Protein AF-A0A9X1NKH7-F1 (afdb_monomer_lite)

Secondary structure (DSSP, 8-state):
-EEEEE-TTS-EEEEE-SSS---GGGGGSPP-TTTTHHHHHHHHHTPPPTT-HHHHHHHHHHHHHHHHHHTTTEEEEEEEETTEEEEEE-SSTTTT-EEEEEGGGTEEEE-

Organism: NCBI:txid499548

pLDDT: mean 89.17, std 9.04, range [49.31, 97.75]

Structure (mmCIF, N/CA/C/O backbone):
data_AF-A0A9X1NKH7-F1
#
_entry.id   AF-A0A9X1NKH7-F1
#
loop_
_atom_site.group_PDB
_atom_site.id
_atom_site.type_symbol
_atom_site.label_atom_id
_atom_site.label_alt_id
_atom_site.label_comp_id
_atom_site.label_as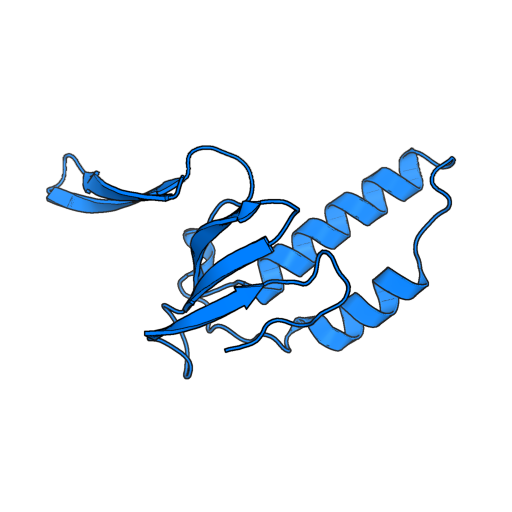ym_id
_atom_site.label_entity_id
_atom_site.label_seq_id
_atom_site.pdbx_PDB_ins_code
_atom_site.Cartn_x
_atom_site.Cartn_y
_atom_site.Cartn_z
_atom_site.occupancy
_atom_site.B_iso_or_equiv
_atom_site.auth_seq_id
_atom_site.auth_comp_id
_atom_site.auth_asym_id
_atom_site.auth_atom_id
_atom_site.pdbx_PDB_model_num
ATOM 1 N N . MET A 1 1 ? 9.383 6.416 11.242 1.00 64.06 1 MET A N 1
ATOM 2 C CA . MET A 1 1 ? 8.552 5.970 12.389 1.00 64.06 1 MET A CA 1
ATOM 3 C C . MET A 1 1 ? 7.167 6.590 12.276 1.00 64.06 1 MET A C 1
ATOM 5 O O . MET A 1 1 ? 7.090 7.808 12.137 1.00 64.06 1 MET A O 1
ATOM 9 N N . CYS A 1 2 ? 6.114 5.768 12.295 1.00 79.19 2 CYS A N 1
ATOM 10 C CA . CYS A 1 2 ? 4.718 6.212 12.250 1.00 79.19 2 CYS A CA 1
ATOM 11 C C . CYS A 1 2 ? 4.178 6.422 13.668 1.00 79.19 2 CYS A C 1
ATOM 13 O O . CYS A 1 2 ? 4.507 5.667 14.586 1.00 79.19 2 CYS A O 1
ATOM 15 N N . ARG A 1 3 ? 3.379 7.468 13.871 1.00 81.19 3 ARG A N 1
ATOM 16 C CA . ARG A 1 3 ? 2.852 7.842 15.181 1.00 81.19 3 ARG A CA 1
ATOM 17 C C . ARG A 1 3 ? 1.428 8.367 15.067 1.00 81.19 3 ARG A C 1
ATOM 19 O O . ARG A 1 3 ? 1.122 9.223 14.244 1.00 81.19 3 ARG A O 1
ATOM 26 N N . LEU A 1 4 ? 0.593 7.931 16.006 1.00 86.69 4 LEU A N 1
ATOM 27 C CA . LEU A 1 4 ? -0.680 8.570 16.302 1.00 86.69 4 LEU A CA 1
ATOM 28 C C . LEU A 1 4 ? -0.455 9.756 17.258 1.00 86.69 4 LEU A C 1
ATOM 30 O O . LEU A 1 4 ? 0.150 9.608 18.326 1.00 86.69 4 LEU A O 1
ATOM 34 N N . ALA A 1 5 ? -0.931 10.939 16.882 1.00 87.75 5 ALA A N 1
ATOM 35 C CA . ALA A 1 5 ? -0.809 12.166 17.668 1.00 87.75 5 ALA A CA 1
ATOM 36 C C . ALA A 1 5 ? -2.160 12.882 17.799 1.00 87.75 5 ALA A C 1
ATOM 38 O O . ALA A 1 5 ? -3.075 12.655 17.012 1.00 87.75 5 ALA A O 1
ATOM 39 N N . ARG A 1 6 ? -2.299 13.754 18.804 1.00 89.31 6 ARG A N 1
ATOM 40 C CA . ARG A 1 6 ? -3.432 14.685 18.891 1.00 89.31 6 ARG A CA 1
ATOM 41 C C . ARG A 1 6 ? -3.069 15.995 18.197 1.00 89.31 6 ARG A C 1
ATOM 43 O O . ARG A 1 6 ? -2.016 16.552 18.490 1.00 89.31 6 ARG A O 1
ATOM 50 N N . GLY A 1 7 ? -3.932 16.451 17.293 1.00 87.12 7 GLY A N 1
ATOM 51 C CA . GLY A 1 7 ? -3.853 17.769 16.671 1.00 87.12 7 GLY A CA 1
ATOM 52 C C . GLY A 1 7 ? -4.304 18.879 17.617 1.00 87.12 7 GLY A C 1
ATOM 53 O O . GLY A 1 7 ? -4.934 18.620 18.646 1.00 87.12 7 GLY A O 1
ATOM 54 N N . GLU A 1 8 ? -3.999 20.124 17.253 1.00 91.06 8 GLU A N 1
ATOM 55 C CA . GLU A 1 8 ? -4.390 21.322 18.014 1.00 91.06 8 GLU A CA 1
ATOM 56 C C . GLU A 1 8 ? -5.915 21.490 18.108 1.00 91.06 8 GLU A C 1
ATOM 58 O O . GLU A 1 8 ? -6.431 22.026 19.084 1.00 91.06 8 GLU A O 1
ATOM 63 N N . ASP A 1 9 ? -6.647 20.956 17.130 1.00 93.75 9 ASP A N 1
ATOM 64 C CA . ASP A 1 9 ? -8.111 20.898 17.096 1.00 93.75 9 ASP A CA 1
ATOM 65 C C . ASP A 1 9 ? -8.703 19.753 17.945 1.00 93.75 9 ASP A C 1
ATOM 67 O O . ASP A 1 9 ? -9.913 19.514 17.937 1.00 93.75 9 ASP A O 1
ATOM 71 N N . GLY A 1 10 ? -7.855 19.008 18.659 1.00 90.38 10 GLY A N 1
ATOM 72 C CA . GLY A 1 10 ? -8.253 17.865 19.467 1.00 90.38 10 GLY A CA 1
ATOM 73 C C . GLY A 1 10 ? -8.630 16.624 18.657 1.00 90.38 10 GLY A C 1
ATOM 74 O O . GLY A 1 10 ? -9.177 15.686 19.243 1.00 90.38 10 GLY A O 1
ATOM 75 N N . ARG A 1 11 ? -8.354 16.559 17.346 1.00 89.19 11 ARG A N 1
ATOM 76 C CA . ARG A 1 11 ? -8.545 15.353 16.515 1.00 89.19 11 ARG A CA 1
ATOM 77 C C . ARG A 1 11 ? -7.299 14.470 16.514 1.00 89.19 11 ARG A C 1
ATOM 79 O O . ARG A 1 11 ? -6.246 14.849 17.016 1.00 89.19 11 ARG A O 1
ATOM 86 N N . TRP A 1 12 ? -7.446 13.225 16.071 1.00 85.62 12 TRP A N 1
ATOM 87 C CA . TRP A 1 12 ? -6.307 12.323 15.891 1.00 85.62 12 TRP A CA 1
ATOM 88 C C . TRP A 1 12 ? -5.650 12.581 14.536 1.00 85.62 12 TRP A C 1
ATOM 90 O O . TRP A 1 12 ? -6.349 12.754 13.541 1.00 85.62 12 TRP A O 1
ATOM 100 N N . LEU A 1 13 ? -4.323 12.582 14.516 1.00 85.00 13 LEU A N 1
ATOM 101 C CA . LEU A 1 13 ? -3.486 12.726 13.333 1.00 85.00 13 LEU A CA 1
ATOM 102 C C . LEU A 1 13 ? -2.579 11.505 13.210 1.00 85.00 13 LEU A C 1
ATOM 104 O O . LEU A 1 13 ? -2.092 10.987 14.220 1.00 85.00 13 LEU A O 1
ATOM 108 N N . TRP A 1 14 ? -2.337 11.085 11.974 1.00 84.31 14 TRP A N 1
ATOM 109 C CA . TRP A 1 14 ? -1.311 10.105 11.645 1.00 84.31 14 TRP A CA 1
ATOM 110 C C . TRP A 1 14 ? -0.096 10.843 11.097 1.00 84.31 14 TRP A C 1
ATOM 112 O O . TRP A 1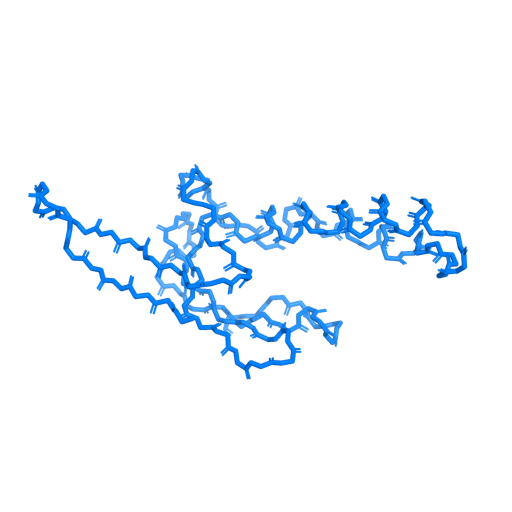 14 ? -0.231 11.611 10.147 1.00 84.31 14 TRP A O 1
ATOM 122 N N . THR A 1 15 ? 1.070 10.653 11.711 1.00 77.69 15 THR A N 1
ATOM 123 C CA . THR A 1 15 ? 2.321 11.271 11.259 1.00 77.69 15 THR A CA 1
ATOM 124 C C . THR A 1 15 ? 3.368 10.203 10.966 1.00 77.69 15 THR A C 1
ATOM 126 O O . THR A 1 15 ? 3.551 9.271 11.748 1.00 77.69 15 THR A O 1
ATOM 129 N N . SER A 1 16 ? 4.069 10.334 9.842 1.00 70.44 16 SER A N 1
ATOM 130 C CA . SER A 1 16 ? 5.186 9.475 9.427 1.00 70.44 16 SER A CA 1
ATOM 131 C C . SER A 1 16 ? 6.426 10.335 9.194 1.00 70.44 16 SER A C 1
ATOM 133 O O . SER A 1 16 ? 6.315 11.461 8.725 1.00 70.44 16 SER A O 1
ATOM 135 N N . TRP A 1 17 ? 7.603 9.836 9.587 1.00 58.66 17 TRP A N 1
ATOM 136 C CA . TRP A 1 17 ? 8.827 10.653 9.635 1.00 58.66 17 TRP A CA 1
ATOM 137 C C . TRP A 1 17 ? 9.688 10.693 8.366 1.00 58.66 17 TRP A C 1
ATOM 139 O O . TRP A 1 17 ? 10.530 11.577 8.315 1.00 58.66 17 TRP A O 1
ATOM 149 N N . SER A 1 18 ? 9.503 9.801 7.388 1.00 52.75 18 SER A N 1
ATOM 150 C CA . SER A 1 18 ? 10.124 9.857 6.044 1.00 52.75 18 SER A CA 1
ATOM 151 C C . SER A 1 18 ? 10.062 8.482 5.377 1.00 52.75 18 SER A C 1
ATOM 153 O O . SER A 1 18 ? 10.292 7.489 6.071 1.00 52.75 18 SER A O 1
ATOM 155 N N . GLU A 1 19 ? 9.838 8.500 4.056 1.00 49.31 19 GLU A N 1
ATOM 156 C CA . GLU A 1 19 ? 9.823 7.399 3.072 1.00 49.31 19 GLU A CA 1
ATOM 157 C C . GLU A 1 19 ? 8.801 6.288 3.365 1.00 49.31 19 GLU A C 1
ATOM 159 O O . GLU A 1 19 ? 8.768 5.712 4.449 1.00 49.31 19 GLU A O 1
ATOM 164 N N . GLY A 1 20 ? 7.894 6.049 2.413 1.00 58.03 20 GLY A N 1
ATOM 165 C CA . GLY A 1 20 ? 6.660 5.298 2.657 1.00 58.03 20 GLY A CA 1
ATOM 166 C C . GLY A 1 20 ? 5.633 6.158 3.396 1.00 58.03 20 GLY A C 1
ATOM 167 O O . GLY A 1 20 ? 5.345 5.956 4.576 1.00 58.03 20 GLY A O 1
ATOM 168 N N . GLU A 1 21 ? 5.096 7.180 2.732 1.00 69.69 21 GLU A N 1
ATOM 169 C CA . GLU A 1 21 ? 4.020 7.967 3.327 1.00 69.69 21 GLU A CA 1
ATOM 170 C C . GLU A 1 21 ? 2.685 7.242 3.184 1.00 69.69 21 GLU A C 1
ATOM 172 O O . GLU A 1 21 ? 2.338 6.690 2.142 1.00 69.69 21 GLU A O 1
ATOM 177 N N . THR A 1 22 ? 1.904 7.268 4.261 1.00 80.94 22 THR A N 1
ATOM 178 C CA . THR A 1 22 ? 0.479 6.985 4.131 1.00 80.94 22 THR A CA 1
ATOM 179 C C . THR A 1 22 ? -0.145 8.106 3.310 1.00 80.94 22 THR A C 1
ATOM 181 O O . THR A 1 22 ? -0.232 9.232 3.801 1.00 80.94 22 THR A O 1
ATOM 184 N N . ASP A 1 23 ? -0.637 7.809 2.108 1.00 85.19 23 ASP A N 1
ATOM 185 C CA . ASP A 1 23 ? -1.484 8.754 1.380 1.00 85.19 23 ASP A CA 1
ATOM 186 C C . ASP A 1 23 ? -2.837 8.874 2.095 1.00 85.19 23 ASP A C 1
ATOM 188 O O . ASP A 1 23 ? -3.772 8.099 1.863 1.00 85.19 23 ASP A O 1
ATOM 192 N N . LEU A 1 24 ? -2.938 9.869 2.981 1.00 85.12 24 LEU A N 1
ATOM 193 C CA . LEU A 1 24 ? -4.136 10.143 3.773 1.00 85.12 24 LEU A CA 1
ATOM 194 C C . LEU A 1 24 ? -5.364 10.447 2.902 1.00 85.12 24 LEU A C 1
ATOM 196 O O . LEU A 1 24 ? -6.488 10.164 3.325 1.00 85.12 24 LEU A O 1
ATOM 200 N N . ASN A 1 25 ? -5.175 10.982 1.690 1.00 87.75 25 ASN A N 1
ATOM 201 C CA . ASN A 1 25 ? -6.281 11.277 0.776 1.00 87.75 25 ASN A CA 1
ATOM 202 C C . ASN A 1 25 ? -6.866 9.998 0.174 1.00 87.75 25 ASN A C 1
ATOM 204 O O . ASN A 1 25 ? -8.056 9.944 -0.140 1.00 87.75 25 ASN A O 1
ATOM 208 N N . SER A 1 26 ? -6.058 8.942 0.069 1.00 90.69 26 SER A N 1
ATOM 209 C CA . SER A 1 26 ? -6.509 7.656 -0.451 1.00 90.69 26 SER A CA 1
ATOM 210 C C . SER A 1 26 ? -7.292 6.811 0.552 1.00 90.69 26 SER A C 1
ATOM 212 O O . SER A 1 26 ? -7.885 5.805 0.163 1.00 90.69 26 SER A O 1
ATOM 214 N N . LEU A 1 27 ? -7.344 7.197 1.834 1.00 92.75 27 LEU A N 1
ATOM 215 C CA . LEU A 1 27 ? -7.948 6.363 2.877 1.00 92.75 27 LEU A CA 1
ATOM 216 C C . LEU A 1 27 ? -9.449 6.146 2.695 1.00 92.75 27 LEU A C 1
ATOM 218 O O . LEU A 1 27 ? -9.987 5.218 3.282 1.00 92.75 27 LEU A O 1
ATOM 222 N N . ALA A 1 28 ? -10.142 6.959 1.898 1.00 93.00 28 ALA A N 1
ATOM 223 C CA . ALA A 1 28 ? -11.548 6.725 1.570 1.00 93.00 28 ALA A CA 1
ATOM 224 C C . ALA A 1 28 ? -11.750 5.589 0.548 1.00 93.00 28 ALA A C 1
ATOM 226 O O . ALA A 1 28 ? -12.853 5.048 0.446 1.00 93.00 28 ALA A O 1
ATOM 227 N N . HIS A 1 29 ? -10.710 5.219 -0.202 1.00 95.69 29 HIS A N 1
ATOM 228 C CA . HIS A 1 29 ? -10.776 4.113 -1.148 1.00 95.69 29 HIS A CA 1
ATOM 229 C C . HIS A 1 29 ? -10.708 2.772 -0.403 1.00 95.69 29 HIS A C 1
ATOM 231 O O . HIS A 1 29 ? -9.977 2.647 0.581 1.00 95.69 29 HIS A O 1
ATOM 237 N N . PRO A 1 30 ? -11.480 1.759 -0.830 1.00 96.31 30 PRO A N 1
ATOM 238 C CA . PRO A 1 30 ? -11.383 0.429 -0.248 1.00 96.31 30 PRO A CA 1
ATOM 239 C C . PRO A 1 30 ? -10.012 -0.183 -0.547 1.00 96.31 30 PRO A C 1
ATOM 241 O O . PRO A 1 30 ? -9.518 -0.069 -1.667 1.00 96.31 30 PRO A O 1
ATOM 244 N N . PHE A 1 31 ? -9.435 -0.862 0.445 1.00 96.81 31 PHE A N 1
ATOM 245 C CA . PHE A 1 31 ? -8.220 -1.643 0.246 1.00 96.81 31 PHE A CA 1
ATOM 246 C C . PHE A 1 31 ? -8.507 -2.867 -0.624 1.00 96.81 31 PHE A C 1
ATOM 248 O O . PHE A 1 31 ? -9.342 -3.712 -0.276 1.00 96.81 31 PHE A O 1
ATOM 255 N N . ASP A 1 32 ? -7.793 -2.947 -1.742 1.00 95.38 32 ASP A N 1
ATOM 256 C CA . ASP A 1 32 ? -7.851 -4.033 -2.710 1.00 95.38 32 ASP A CA 1
ATOM 257 C C . ASP A 1 32 ? -6.423 -4.370 -3.172 1.00 95.38 32 ASP A C 1
ATOM 259 O O . ASP A 1 32 ? -5.870 -3.669 -4.023 1.00 95.38 32 ASP A O 1
ATOM 263 N N . PRO A 1 33 ? -5.799 -5.428 -2.626 1.00 91.00 33 PRO A N 1
ATOM 264 C CA . PRO A 1 33 ? -4.427 -5.765 -2.978 1.00 91.00 33 PRO A CA 1
ATOM 265 C C . PRO A 1 33 ? -4.301 -6.345 -4.389 1.00 91.00 33 PRO A C 1
ATOM 267 O O . PRO A 1 33 ? -3.188 -6.481 -4.883 1.00 91.00 33 PRO A O 1
ATOM 270 N N . ASP A 1 34 ? -5.404 -6.673 -5.061 1.00 92.88 34 ASP A N 1
ATOM 271 C CA . ASP A 1 34 ? -5.373 -7.221 -6.415 1.00 92.88 34 ASP A CA 1
ATOM 272 C C . ASP A 1 34 ? -5.627 -6.142 -7.491 1.00 92.88 34 ASP A C 1
ATOM 274 O O . ASP A 1 34 ? -5.479 -6.429 -8.679 1.00 92.88 34 ASP A O 1
ATOM 278 N N . CYS A 1 35 ? -5.931 -4.891 -7.104 1.00 93.50 35 CYS A N 1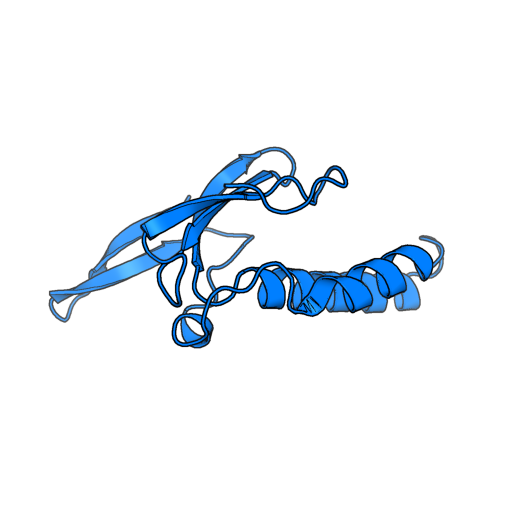
ATOM 279 C CA . CYS A 1 35 ? -6.386 -3.831 -8.021 1.00 93.50 35 CYS A CA 1
ATOM 280 C C . CYS A 1 35 ? -5.413 -3.468 -9.157 1.00 93.50 35 CYS A C 1
ATOM 282 O O . CYS A 1 35 ? -5.846 -2.977 -10.198 1.00 93.50 35 CYS A O 1
ATOM 284 N N . VAL A 1 36 ? -4.115 -3.711 -8.965 1.00 92.50 36 VAL A N 1
ATOM 285 C CA . VAL A 1 36 ? -3.038 -3.406 -9.925 1.00 92.50 36 VAL A CA 1
ATOM 286 C C . VAL A 1 36 ? -2.171 -4.628 -10.244 1.00 92.50 36 VAL A C 1
ATOM 288 O O . VAL A 1 36 ? -1.087 -4.493 -10.799 1.00 92.50 36 VAL A O 1
ATOM 291 N N . LYS A 1 37 ? -2.623 -5.842 -9.904 1.00 90.50 37 LYS A N 1
ATOM 292 C CA . LYS A 1 37 ? -1.814 -7.067 -10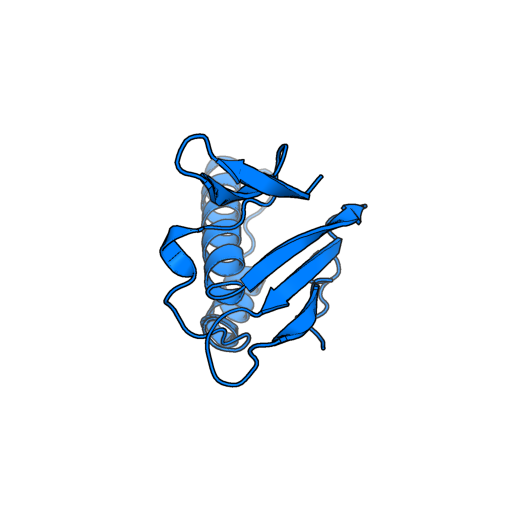.017 1.00 90.50 37 LYS A CA 1
ATOM 293 C C . LYS A 1 37 ? -1.305 -7.332 -11.439 1.00 90.50 37 LYS A C 1
ATOM 295 O O . LYS A 1 37 ? -0.123 -7.612 -11.623 1.00 90.50 37 LYS A O 1
ATOM 300 N N . ASP A 1 38 ? -2.188 -7.236 -12.429 1.00 92.25 38 ASP A N 1
ATOM 301 C CA . ASP A 1 38 ? -1.827 -7.471 -13.833 1.00 92.25 38 ASP A CA 1
ATOM 302 C C . ASP A 1 38 ? -0.908 -6.367 -14.368 1.00 92.25 38 ASP A C 1
ATOM 304 O O . ASP A 1 38 ? -0.017 -6.622 -15.178 1.00 92.25 38 ASP A O 1
ATOM 308 N N . GLU A 1 39 ? -1.097 -5.134 -13.890 1.00 92.75 39 GLU A N 1
ATOM 309 C CA . GLU A 1 39 ? -0.256 -4.010 -14.280 1.00 92.75 39 GLU A CA 1
ATOM 310 C C . GLU A 1 39 ? 1.154 -4.130 -13.696 1.00 92.75 39 GLU A C 1
ATOM 312 O O . GLU A 1 39 ? 2.113 -3.929 -14.435 1.00 92.75 39 GLU A O 1
ATOM 317 N N . PHE A 1 40 ? 1.286 -4.545 -12.431 1.00 90.25 40 PHE A N 1
ATOM 318 C CA . PHE A 1 40 ? 2.576 -4.880 -11.827 1.00 90.25 40 PHE A CA 1
ATOM 319 C C . PHE A 1 40 ? 3.312 -5.949 -12.624 1.00 90.25 40 PHE A C 1
ATOM 321 O O . PHE A 1 40 ? 4.458 -5.738 -12.998 1.00 90.25 40 PHE A O 1
ATOM 328 N N . ALA A 1 41 ? 2.647 -7.066 -12.934 1.00 90.25 41 ALA A N 1
ATOM 329 C CA . ALA A 1 41 ? 3.267 -8.155 -13.687 1.00 90.25 41 ALA A CA 1
ATOM 330 C C . ALA A 1 41 ? 3.765 -7.698 -15.069 1.00 90.25 41 ALA A C 1
ATOM 332 O O . ALA A 1 41 ? 4.821 -8.129 -15.529 1.00 90.25 41 ALA A O 1
ATOM 333 N N . ARG A 1 42 ? 3.018 -6.805 -15.730 1.00 92.44 42 ARG A N 1
ATOM 334 C CA . ARG A 1 42 ? 3.447 -6.195 -16.991 1.00 92.44 42 ARG A CA 1
ATOM 335 C C . ARG A 1 42 ? 4.671 -5.302 -16.790 1.00 92.44 42 ARG A C 1
ATOM 337 O O . ARG A 1 42 ? 5.640 -5.453 -17.524 1.00 92.44 42 ARG A O 1
ATOM 344 N N . TYR A 1 43 ? 4.628 -4.392 -15.820 1.00 91.88 43 TYR A N 1
ATOM 345 C CA . TYR A 1 43 ? 5.696 -3.418 -15.590 1.00 91.88 43 TYR A CA 1
ATOM 346 C C . TYR A 1 43 ? 7.006 -4.076 -15.149 1.00 91.88 43 TYR A C 1
ATOM 348 O O . TYR A 1 43 ? 8.069 -3.686 -15.616 1.00 91.88 43 TYR A O 1
ATOM 356 N N . ASP A 1 44 ? 6.917 -5.125 -14.334 1.00 89.31 44 ASP A N 1
ATOM 357 C CA . ASP A 1 44 ? 8.046 -5.965 -13.925 1.00 89.31 44 ASP A CA 1
ATOM 358 C C . ASP A 1 44 ? 8.741 -6.603 -15.140 1.00 89.31 44 ASP A C 1
ATOM 360 O O . ASP A 1 44 ? 9.957 -6.546 -15.290 1.00 89.31 44 ASP A O 1
ATOM 364 N N . SER A 1 45 ? 7.959 -7.102 -16.106 1.00 91.56 45 SER A N 1
ATOM 365 C CA . SER A 1 45 ? 8.502 -7.657 -17.356 1.00 91.56 45 SER A CA 1
ATOM 366 C C . SER A 1 45 ? 9.093 -6.615 -18.318 1.00 91.56 45 SER A C 1
ATOM 368 O O . SER A 1 45 ? 9.778 -6.978 -19.276 1.00 91.56 45 SER A O 1
ATOM 370 N N . GLU A 1 46 ? 8.808 -5.334 -18.081 1.00 93.25 46 GLU A N 1
ATOM 371 C CA . GLU A 1 46 ? 9.250 -4.188 -18.876 1.00 93.25 46 GLU A CA 1
ATOM 372 C C . GLU A 1 46 ? 10.378 -3.399 -18.172 1.00 93.25 46 GLU A C 1
ATOM 374 O O . GLU A 1 46 ? 10.641 -2.261 -18.564 1.00 93.25 46 GLU A O 1
ATOM 379 N N . GLU A 1 47 ? 11.049 -3.977 -17.159 1.00 94.50 47 GLU A N 1
ATOM 380 C CA . GLU A 1 47 ? 12.189 -3.351 -16.464 1.00 94.50 47 GLU A CA 1
ATOM 381 C C . GLU A 1 47 ? 13.253 -2.882 -17.485 1.00 94.50 47 GLU A C 1
ATOM 383 O O . GLU A 1 47 ? 13.811 -3.698 -18.235 1.00 94.50 47 GLU A O 1
ATOM 388 N N . PRO A 1 48 ? 13.546 -1.570 -17.562 1.00 96.44 48 PRO A N 1
ATOM 389 C CA . PRO A 1 48 ? 14.543 -1.054 -18.484 1.00 96.44 48 PRO A CA 1
ATOM 390 C C . PRO A 1 48 ? 15.965 -1.368 -17.990 1.00 96.44 48 PRO A C 1
ATOM 392 O O . PRO A 1 48 ? 16.193 -1.570 -16.796 1.00 96.44 48 PRO A O 1
ATOM 395 N N . PRO A 1 49 ? 16.971 -1.362 -18.882 1.00 95.94 49 PRO A N 1
ATOM 396 C CA . PRO A 1 49 ? 18.367 -1.439 -18.464 1.00 95.94 49 PRO A CA 1
ATOM 397 C C . PRO A 1 49 ? 18.716 -0.287 -17.512 1.00 95.94 49 PRO A C 1
ATOM 399 O O . PRO A 1 49 ? 18.395 0.866 -17.797 1.00 95.94 49 PRO A O 1
ATOM 402 N N . ARG A 1 50 ? 19.434 -0.576 -16.419 1.00 92.56 50 ARG A N 1
ATOM 403 C CA . ARG A 1 50 ? 19.836 0.437 -15.419 1.00 92.56 50 ARG A CA 1
ATOM 404 C C . ARG A 1 50 ? 20.720 1.544 -15.998 1.00 92.56 50 ARG A C 1
ATOM 406 O O . ARG A 1 50 ? 20.847 2.609 -15.404 1.00 92.56 50 ARG A O 1
ATOM 413 N N . GLU A 1 51 ? 21.368 1.291 -17.132 1.00 97.25 51 GLU A N 1
ATOM 414 C CA . GLU A 1 51 ? 22.194 2.265 -17.840 1.00 97.25 51 GLU A CA 1
ATOM 415 C C . GLU A 1 51 ? 21.363 3.332 -18.571 1.00 97.25 51 GLU A C 1
ATOM 417 O O . GLU A 1 51 ? 21.867 4.431 -18.815 1.00 97.25 51 GLU A O 1
ATOM 422 N N . ASP A 1 52 ? 20.103 3.037 -18.908 1.00 97.75 52 ASP A N 1
ATOM 423 C CA . ASP A 1 52 ? 19.162 4.022 -19.442 1.00 97.75 52 ASP A CA 1
ATOM 424 C C . ASP A 1 52 ? 18.483 4.755 -18.284 1.00 97.75 52 ASP A C 1
ATOM 426 O O . ASP A 1 52 ? 17.366 4.443 -17.884 1.00 97.75 52 ASP A O 1
ATOM 430 N N . VAL A 1 53 ? 19.191 5.743 -17.733 1.00 97.06 53 VAL A N 1
ATOM 431 C CA . VAL A 1 53 ? 18.753 6.510 -16.554 1.00 97.06 53 VAL A CA 1
ATOM 432 C C . VAL A 1 53 ? 17.361 7.121 -16.742 1.00 97.06 53 VAL A C 1
ATOM 434 O O . VAL A 1 53 ? 16.568 7.131 -15.811 1.00 97.06 53 VAL A O 1
ATOM 437 N N . VAL A 1 54 ? 17.028 7.603 -17.945 1.00 97.69 54 VAL A N 1
ATOM 438 C CA . VAL A 1 54 ? 15.728 8.249 -18.193 1.00 97.69 54 VAL A CA 1
ATOM 439 C C . VAL A 1 54 ? 14.601 7.221 -18.199 1.00 97.69 54 VAL A C 1
ATOM 441 O O . VAL A 1 54 ? 13.549 7.467 -17.609 1.00 97.69 54 VAL A O 1
ATOM 444 N N . ALA A 1 55 ? 14.806 6.076 -18.858 1.00 97.19 55 ALA A N 1
ATOM 445 C CA . ALA A 1 55 ? 13.829 4.994 -18.829 1.00 97.19 55 ALA A CA 1
ATOM 446 C C . ALA A 1 55 ? 13.700 4.402 -17.420 1.00 97.19 55 ALA A C 1
ATOM 448 O O . ALA A 1 55 ? 12.582 4.148 -16.978 1.00 97.19 55 ALA A O 1
ATOM 449 N N . TRP A 1 56 ? 14.821 4.241 -16.712 1.00 96.06 56 TRP A N 1
ATOM 450 C CA . TRP A 1 56 ? 14.869 3.756 -15.336 1.00 96.06 56 TRP A CA 1
ATOM 451 C C . TRP A 1 56 ? 14.075 4.652 -14.390 1.00 96.06 56 TRP A C 1
ATOM 453 O O . TRP A 1 56 ? 13.164 4.167 -13.729 1.00 96.06 56 TRP A O 1
ATOM 463 N N . ASP A 1 57 ? 14.330 5.961 -14.394 1.00 96.31 57 ASP A N 1
ATOM 464 C CA . ASP A 1 57 ? 13.607 6.911 -13.543 1.00 96.31 57 ASP A CA 1
ATOM 465 C C . ASP A 1 57 ? 12.102 6.913 -13.856 1.00 96.31 57 ASP A C 1
ATOM 467 O O . ASP A 1 57 ? 11.265 6.972 -12.956 1.00 96.31 57 ASP A O 1
ATOM 471 N N . ALA A 1 58 ? 11.717 6.844 -15.135 1.00 96.06 58 ALA A N 1
ATOM 472 C CA . ALA A 1 58 ? 10.306 6.771 -15.517 1.00 96.06 58 ALA A CA 1
ATOM 473 C C . ALA A 1 58 ? 9.647 5.458 -15.065 1.00 96.06 58 ALA A C 1
ATOM 475 O O . ALA A 1 58 ? 8.472 5.448 -14.686 1.00 96.06 58 ALA A O 1
ATOM 476 N N . TRP A 1 59 ? 10.396 4.357 -15.112 1.00 95.31 59 TRP A N 1
ATOM 477 C CA . TRP A 1 59 ? 9.928 3.060 -14.656 1.00 95.31 59 TRP A CA 1
ATOM 478 C C . TRP A 1 59 ? 9.757 3.031 -13.131 1.00 95.31 59 TRP A C 1
ATOM 480 O O . TRP A 1 59 ? 8.684 2.670 -12.653 1.00 95.31 59 TRP A O 1
ATOM 490 N N . ASP A 1 60 ? 10.752 3.517 -12.388 1.00 93.31 60 ASP A N 1
ATOM 491 C CA . ASP A 1 60 ? 10.779 3.572 -10.921 1.00 93.31 60 ASP A CA 1
ATOM 492 C C . ASP A 1 60 ? 9.648 4.453 -10.362 1.00 93.31 60 ASP A C 1
ATOM 494 O O . ASP A 1 60 ? 8.861 4.018 -9.523 1.00 93.31 60 ASP A O 1
ATOM 498 N N . ASN A 1 61 ? 9.442 5.645 -10.936 1.00 93.44 61 ASN A N 1
ATOM 499 C CA . ASN A 1 61 ? 8.326 6.517 -10.548 1.00 93.44 61 ASN A CA 1
ATOM 500 C C . ASN A 1 61 ? 6.961 5.843 -10.755 1.00 93.44 61 ASN A C 1
ATOM 502 O O . ASN A 1 61 ? 6.059 5.963 -9.923 1.00 93.44 61 ASN A O 1
ATOM 506 N N . ARG A 1 62 ? 6.780 5.126 -11.871 1.00 94.19 62 ARG A N 1
ATOM 507 C CA . ARG A 1 62 ? 5.523 4.414 -12.120 1.00 94.19 62 ARG A CA 1
ATOM 508 C C . ARG A 1 62 ? 5.369 3.215 -11.187 1.00 94.19 62 ARG A C 1
ATOM 510 O O . ARG A 1 62 ? 4.247 2.922 -10.773 1.00 94.19 62 ARG A O 1
ATOM 517 N N . TRP A 1 63 ? 6.462 2.546 -10.836 1.00 91.19 63 TRP A N 1
ATOM 518 C CA . TRP A 1 63 ? 6.455 1.485 -9.838 1.00 91.19 63 TRP A CA 1
ATOM 519 C C . TRP A 1 63 ? 5.936 2.003 -8.492 1.00 91.19 63 TRP A C 1
ATOM 521 O O . TRP A 1 63 ? 4.997 1.428 -7.938 1.00 91.19 63 TRP A O 1
ATOM 531 N N . ASP A 1 64 ? 6.433 3.150 -8.028 1.00 89.81 64 ASP A N 1
ATOM 532 C CA . ASP A 1 64 ? 5.959 3.809 -6.805 1.00 89.81 64 ASP A CA 1
ATOM 533 C C . ASP A 1 64 ? 4.460 4.150 -6.854 1.00 89.81 64 ASP A C 1
ATOM 535 O O . ASP A 1 64 ? 3.721 3.922 -5.889 1.00 89.81 64 ASP A O 1
ATOM 539 N N . GLU A 1 65 ? 3.960 4.626 -7.997 1.00 91.75 65 GLU A N 1
ATOM 540 C CA . GLU A 1 65 ? 2.529 4.887 -8.181 1.00 91.75 65 GLU A CA 1
ATOM 541 C C . GLU A 1 65 ? 1.674 3.616 -8.079 1.00 91.75 65 GLU A C 1
ATOM 543 O O . GLU A 1 65 ? 0.564 3.656 -7.537 1.00 91.75 65 GLU A O 1
ATOM 548 N N . LEU A 1 66 ? 2.143 2.485 -8.615 1.00 92.38 66 LEU A N 1
ATOM 549 C CA . LEU A 1 66 ? 1.456 1.195 -8.488 1.00 92.38 66 LEU A CA 1
ATOM 550 C C . LEU A 1 66 ? 1.493 0.697 -7.041 1.00 92.38 66 LEU A C 1
ATOM 552 O O . LEU A 1 66 ? 0.477 0.232 -6.513 1.00 92.38 66 LEU A O 1
ATOM 556 N N . MET A 1 67 ? 2.633 0.863 -6.369 1.00 89.62 67 MET A N 1
ATOM 557 C CA . MET A 1 67 ? 2.816 0.493 -4.966 1.00 89.62 67 MET A CA 1
ATOM 558 C C . MET A 1 67 ? 1.846 1.251 -4.062 1.00 89.62 67 MET A C 1
ATOM 560 O O . MET A 1 67 ? 1.194 0.617 -3.227 1.00 89.62 67 MET A O 1
ATOM 564 N N . ALA A 1 68 ? 1.694 2.560 -4.288 1.00 90.25 68 ALA A N 1
ATOM 565 C CA . ALA A 1 68 ? 0.742 3.419 -3.589 1.00 90.25 68 ALA A CA 1
ATOM 566 C C . ALA A 1 68 ? -0.722 3.074 -3.911 1.00 90.25 68 ALA A C 1
ATOM 568 O O . ALA A 1 68 ? -1.589 3.147 -3.040 1.00 90.25 68 ALA A O 1
ATOM 569 N N . GLN A 1 69 ? -1.025 2.673 -5.150 1.00 93.00 69 GLN A N 1
ATOM 570 C CA . GLN A 1 69 ? -2.375 2.244 -5.531 1.00 93.00 69 GLN A CA 1
ATOM 571 C C . GLN A 1 69 ? -2.815 0.974 -4.795 1.00 93.00 69 GLN A C 1
ATOM 573 O O . GLN A 1 69 ? -3.956 0.903 -4.337 1.00 93.00 69 GLN A O 1
ATOM 578 N N . GLN A 1 70 ? -1.913 0.005 -4.636 1.00 92.31 70 GLN A N 1
ATOM 579 C CA . GLN A 1 70 ? -2.208 -1.266 -3.971 1.00 92.31 70 GLN A CA 1
ATOM 580 C C . GLN A 1 70 ? -2.413 -1.124 -2.451 1.00 92.31 70 GLN A C 1
ATOM 582 O O . GLN A 1 70 ? -3.066 -1.967 -1.839 1.00 92.31 70 GLN A O 1
ATOM 587 N N . THR A 1 71 ? -1.879 -0.063 -1.834 1.00 93.12 71 THR A N 1
ATOM 588 C CA . THR A 1 71 ? -1.979 0.201 -0.385 1.00 93.12 71 THR A CA 1
ATOM 589 C C . THR A 1 71 ? -3.013 1.269 -0.020 1.00 93.12 71 THR A C 1
ATOM 591 O O . THR A 1 71 ? -3.144 1.632 1.152 1.00 93.12 71 THR A O 1
ATOM 594 N N . ARG A 1 72 ? -3.818 1.738 -0.987 1.00 95.12 72 ARG A N 1
ATOM 595 C CA . ARG A 1 72 ? -4.946 2.644 -0.718 1.00 95.12 72 ARG A CA 1
ATOM 596 C C . ARG A 1 72 ? -5.890 2.059 0.325 1.00 95.12 72 ARG A C 1
ATOM 598 O O . ARG A 1 72 ? -6.137 0.857 0.366 1.00 95.12 72 ARG A O 1
ATOM 605 N N . GLY A 1 73 ? -6.449 2.920 1.168 1.00 95.69 73 GLY A N 1
ATOM 606 C CA . GLY A 1 73 ? -7.315 2.461 2.254 1.00 95.69 73 GLY A CA 1
ATOM 607 C C . GLY A 1 73 ? -6.571 1.796 3.414 1.00 95.69 73 GLY A C 1
ATOM 608 O O . GLY A 1 73 ? -7.232 1.257 4.305 1.00 95.69 73 GLY A O 1
ATOM 609 N N . ALA A 1 74 ? -5.235 1.842 3.441 1.00 94.88 74 ALA A N 1
ATOM 610 C CA . ALA A 1 74 ? -4.409 1.389 4.552 1.00 94.88 74 ALA A CA 1
ATOM 611 C C . ALA A 1 74 ? -3.447 2.488 5.029 1.00 94.88 74 ALA A C 1
ATOM 613 O O . ALA A 1 74 ? -3.041 3.363 4.268 1.00 94.88 74 ALA A O 1
ATOM 614 N N . VAL A 1 75 ? -3.099 2.448 6.315 1.00 92.38 75 VAL A N 1
ATOM 615 C CA . VAL A 1 75 ? -2.081 3.316 6.914 1.00 92.38 75 VAL A CA 1
ATOM 616 C C . VAL A 1 75 ? -0.809 2.518 7.146 1.00 92.38 75 VAL A C 1
ATOM 618 O O . VAL A 1 75 ? -0.867 1.387 7.630 1.00 92.38 75 VAL A O 1
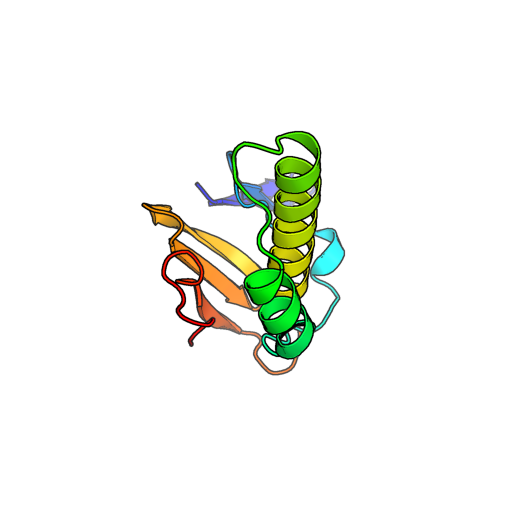ATOM 621 N N . LEU A 1 76 ? 0.339 3.105 6.827 1.00 90.62 76 LEU A N 1
ATOM 622 C CA . LEU A 1 76 ? 1.622 2.491 7.125 1.00 90.62 76 LEU A CA 1
ATOM 623 C C . LEU A 1 76 ? 1.813 2.449 8.640 1.00 90.62 76 LEU A C 1
ATOM 625 O O . LEU A 1 76 ? 1.867 3.500 9.282 1.00 90.62 76 LEU A O 1
ATOM 629 N N . LEU A 1 77 ? 1.959 1.252 9.199 1.00 89.12 77 LEU A N 1
ATOM 630 C CA . LEU A 1 77 ? 2.145 1.013 10.624 1.00 89.12 77 LEU A CA 1
ATOM 631 C C . LEU A 1 77 ? 3.627 1.029 11.015 1.00 89.12 77 LEU A C 1
ATOM 633 O O . LEU A 1 77 ? 3.995 1.695 11.987 1.00 89.12 77 LEU A O 1
ATOM 637 N N . ALA A 1 78 ? 4.475 0.327 10.260 1.00 85.94 78 ALA A N 1
ATOM 638 C CA . ALA A 1 78 ? 5.897 0.191 10.562 1.00 85.94 78 ALA A CA 1
ATOM 639 C C . ALA A 1 78 ? 6.745 -0.061 9.308 1.00 85.94 78 ALA A C 1
ATOM 641 O O . ALA A 1 78 ? 6.302 -0.722 8.377 1.00 85.94 78 ALA A O 1
ATOM 642 N N . HIS A 1 79 ? 7.985 0.438 9.328 1.00 85.00 79 HIS A N 1
ATOM 643 C CA . HIS A 1 79 ? 9.060 -0.025 8.449 1.00 85.00 79 HIS A CA 1
ATOM 644 C C . HIS A 1 79 ? 9.860 -1.081 9.207 1.00 85.00 79 HIS A C 1
ATOM 646 O O . HIS A 1 79 ? 10.378 -0.787 10.289 1.00 85.00 79 HIS A O 1
ATOM 652 N N . GLN A 1 80 ? 9.980 -2.276 8.644 1.00 84.31 80 GLN A N 1
ATOM 653 C CA . GLN A 1 80 ? 10.712 -3.396 9.239 1.00 84.31 80 GLN A CA 1
ATOM 654 C C . GLN A 1 80 ? 12.192 -3.435 8.797 1.00 84.31 80 GLN A C 1
ATOM 656 O O . GLN A 1 80 ? 12.941 -4.323 9.198 1.00 84.31 80 GLN A O 1
ATOM 661 N N . GLY A 1 81 ? 12.645 -2.447 8.012 1.00 80.75 81 GLY A N 1
ATOM 662 C CA . GLY A 1 81 ? 13.957 -2.460 7.357 1.00 80.75 81 GLY A CA 1
ATOM 663 C C . GLY A 1 81 ? 13.870 -3.066 5.959 1.00 80.75 81 GLY A C 1
ATOM 664 O O . GLY A 1 81 ? 12.872 -3.685 5.629 1.00 80.75 81 GLY A O 1
ATOM 665 N N . CYS A 1 82 ? 14.907 -2.889 5.134 1.00 82.69 82 CYS A N 1
ATOM 666 C CA . CYS A 1 82 ? 15.071 -3.576 3.841 1.00 82.69 82 CYS A CA 1
ATOM 667 C C . CYS A 1 82 ? 13.838 -3.565 2.905 1.00 82.69 82 CYS A C 1
ATOM 669 O O . CYS A 1 82 ? 13.637 -4.526 2.170 1.00 82.69 82 CYS A O 1
ATOM 671 N N . GLY A 1 83 ? 13.020 -2.505 2.935 1.00 79.12 83 GLY A N 1
ATOM 672 C CA . GLY A 1 83 ? 11.826 -2.398 2.089 1.00 79.12 83 GLY A CA 1
ATOM 673 C C . GLY A 1 83 ? 10.639 -3.258 2.541 1.00 79.12 83 GLY A C 1
ATOM 674 O O . GLY A 1 83 ? 9.702 -3.439 1.768 1.00 79.12 83 GLY A O 1
ATOM 675 N N . TYR A 1 84 ? 10.670 -3.778 3.770 1.00 87.38 84 TYR A N 1
ATOM 676 C CA . TYR A 1 84 ? 9.553 -4.476 4.398 1.00 87.38 84 TYR A CA 1
ATOM 677 C C . TYR A 1 84 ? 8.690 -3.503 5.201 1.00 87.38 84 TYR A C 1
ATOM 679 O O . TYR A 1 84 ? 9.211 -2.675 5.961 1.00 87.38 84 TYR A O 1
ATOM 687 N N . TRP A 1 85 ? 7.372 -3.634 5.081 1.00 90.69 85 TRP A N 1
ATOM 688 C CA . TRP A 1 85 ? 6.420 -2.738 5.730 1.00 90.69 85 TRP A CA 1
ATOM 689 C C . TRP A 1 85 ? 5.233 -3.491 6.317 1.00 90.69 85 TRP A C 1
ATOM 691 O O . TRP A 1 85 ? 4.830 -4.521 5.791 1.00 90.69 85 TRP A O 1
ATOM 701 N N . ASP A 1 86 ? 4.629 -2.921 7.355 1.00 92.62 86 ASP A N 1
ATOM 702 C CA . ASP A 1 86 ? 3.338 -3.378 7.866 1.00 92.62 86 ASP A CA 1
ATOM 703 C C . ASP A 1 86 ? 2.286 -2.306 7.601 1.00 92.62 86 ASP A C 1
ATOM 705 O O . ASP A 1 86 ? 2.498 -1.125 7.900 1.00 92.62 86 ASP A O 1
ATOM 709 N N . TRP A 1 87 ? 1.124 -2.715 7.103 1.00 93.81 87 TRP A N 1
ATOM 710 C CA . TRP A 1 87 ? 0.007 -1.833 6.776 1.00 93.81 87 TRP A CA 1
ATOM 711 C C . TRP A 1 87 ? -1.224 -2.184 7.603 1.00 93.81 87 TRP A C 1
ATOM 713 O O . TRP A 1 87 ? -1.652 -3.331 7.643 1.00 93.81 87 TRP A O 1
ATOM 723 N N . LEU A 1 88 ? -1.852 -1.193 8.233 1.00 94.50 88 LEU A N 1
ATOM 724 C CA . LEU A 1 88 ? -3.152 -1.354 8.880 1.00 94.50 88 LEU A CA 1
ATOM 725 C C . LEU A 1 88 ? -4.259 -0.917 7.920 1.00 94.50 88 LEU A C 1
ATOM 727 O O . LEU A 1 88 ? -4.373 0.264 7.593 1.00 94.50 88 LEU A O 1
ATOM 731 N N . VAL A 1 89 ? -5.124 -1.845 7.520 1.00 96.56 89 VAL A N 1
ATOM 732 C CA . VAL A 1 89 ? -6.253 -1.544 6.631 1.00 96.56 89 VAL A CA 1
ATOM 733 C C . VAL A 1 89 ? -7.341 -0.795 7.396 1.00 96.56 89 VAL A C 1
ATOM 735 O O . VAL A 1 89 ? -7.876 -1.287 8.393 1.00 96.56 89 VAL A O 1
ATOM 738 N N . VAL A 1 90 ? -7.726 0.384 6.910 1.00 95.94 90 VAL A N 1
ATOM 739 C CA . VAL A 1 90 ? -8.732 1.252 7.544 1.00 95.94 90 VAL A CA 1
ATOM 740 C C . VAL A 1 90 ? -10.026 1.381 6.741 1.00 95.94 90 VAL A C 1
ATOM 742 O O . VAL A 1 90 ? -11.031 1.793 7.327 1.00 95.94 90 VAL A O 1
ATOM 745 N N . SER A 1 91 ? -10.038 0.958 5.471 1.00 97.19 91 SER A N 1
ATOM 746 C CA . SER A 1 91 ? -11.199 1.059 4.574 1.00 97.19 91 SER A CA 1
ATOM 747 C C . SER A 1 91 ? -11.441 -0.187 3.723 1.00 97.19 91 SER A C 1
ATOM 749 O O . SER A 1 91 ? -10.517 -0.876 3.300 1.00 97.19 91 SER A O 1
ATOM 751 N N . GLY A 1 92 ? -12.718 -0.460 3.435 1.00 96.31 92 GLY A N 1
ATOM 752 C CA . GLY A 1 92 ? -13.156 -1.626 2.662 1.00 96.31 92 GLY A CA 1
ATOM 753 C C . GLY A 1 92 ? -13.414 -2.889 3.503 1.00 96.31 92 GLY A C 1
ATOM 754 O O . GLY A 1 92 ? -13.366 -2.843 4.735 1.00 96.31 92 GLY A O 1
ATOM 755 N N . PRO A 1 93 ? -13.707 -4.035 2.855 1.00 96.38 93 PRO A N 1
ATOM 756 C CA . PRO A 1 93 ? -14.107 -5.276 3.533 1.00 96.38 93 PRO A CA 1
ATOM 757 C C . PRO A 1 93 ? -13.041 -5.879 4.455 1.00 96.38 93 PRO A C 1
ATOM 759 O O . PRO A 1 93 ? -13.376 -6.623 5.371 1.00 96.38 93 PRO A O 1
ATOM 762 N N . ARG A 1 94 ? -11.764 -5.556 4.217 1.00 96.12 94 ARG A N 1
ATOM 763 C CA . ARG A 1 94 ? -10.613 -6.044 4.993 1.00 96.12 94 ARG A CA 1
ATOM 764 C C . ARG A 1 94 ? -10.238 -5.105 6.153 1.00 96.12 94 ARG A C 1
ATOM 766 O O . ARG A 1 94 ? -9.218 -5.290 6.797 1.00 96.12 94 ARG A O 1
ATOM 773 N N . ARG A 1 95 ? -11.043 -4.077 6.444 1.00 97.12 95 ARG A N 1
ATOM 774 C CA . ARG A 1 95 ? -10.773 -3.109 7.519 1.00 97.12 95 ARG A CA 1
ATOM 775 C C . ARG A 1 95 ? -10.497 -3.789 8.867 1.00 97.12 95 ARG A C 1
ATOM 777 O O . ARG A 1 95 ? -11.293 -4.595 9.338 1.00 97.12 95 ARG A O 1
ATOM 784 N N . GLY A 1 96 ? -9.423 -3.360 9.528 1.00 96.19 96 GLY A N 1
ATOM 785 C CA . GLY A 1 96 ? -8.990 -3.845 10.839 1.00 96.19 96 GLY A CA 1
ATOM 786 C C . GLY A 1 96 ? -7.931 -4.946 10.793 1.00 96.19 96 GLY A C 1
ATOM 787 O O . GLY A 1 96 ? -7.414 -5.303 11.848 1.00 96.19 96 GLY A O 1
ATOM 788 N N . SER A 1 97 ? -7.582 -5.465 9.613 1.00 97.44 97 SER A N 1
ATOM 789 C CA . SER A 1 97 ? -6.451 -6.383 9.451 1.00 97.44 97 SER A CA 1
ATOM 790 C C . SER A 1 97 ? -5.125 -5.638 9.292 1.00 97.44 97 SER A C 1
ATOM 792 O O . SER A 1 97 ? -5.092 -4.552 8.704 1.00 97.44 97 SER A O 1
ATOM 794 N N . VAL A 1 98 ? -4.042 -6.266 9.745 1.00 95.94 98 VAL A N 1
ATOM 795 C CA . VAL A 1 98 ? -2.664 -5.880 9.415 1.00 95.94 98 VAL A CA 1
ATOM 796 C C . VAL A 1 98 ? -2.198 -6.715 8.228 1.00 95.94 98 VAL A C 1
ATOM 798 O O . VAL A 1 98 ? -2.609 -7.867 8.111 1.00 95.94 98 VAL A O 1
ATOM 801 N N . TRP A 1 99 ? -1.426 -6.106 7.335 1.00 96.00 99 TRP A N 1
ATOM 802 C CA . TRP A 1 99 ? -0.872 -6.740 6.148 1.00 96.00 99 TRP A CA 1
ATOM 803 C C . TRP A 1 99 ? 0.635 -6.534 6.091 1.00 96.00 99 TRP A C 1
ATOM 805 O O . TRP A 1 99 ? 1.101 -5.396 6.166 1.00 96.00 99 TRP A O 1
ATOM 815 N N . ASP A 1 100 ? 1.358 -7.629 5.903 1.00 93.94 100 ASP A N 1
ATOM 816 C CA . ASP A 1 100 ? 2.791 -7.651 5.671 1.00 93.94 100 ASP A CA 1
ATOM 817 C C . ASP A 1 100 ? 3.070 -7.351 4.197 1.00 93.94 100 ASP A C 1
ATOM 819 O O . ASP A 1 100 ? 2.518 -7.973 3.277 1.00 93.94 100 ASP A O 1
ATOM 823 N N . ASP A 1 101 ? 3.978 -6.417 3.972 1.00 92.19 101 ASP A N 1
ATOM 824 C CA . ASP A 1 101 ? 4.457 -6.010 2.668 1.00 92.19 101 ASP A CA 1
ATOM 825 C C . ASP A 1 101 ? 5.919 -6.404 2.514 1.00 92.19 101 ASP A C 1
ATOM 827 O O . ASP A 1 101 ? 6.824 -5.812 3.099 1.00 92.19 101 ASP A O 1
ATOM 831 N N . ALA A 1 102 ? 6.120 -7.449 1.721 1.00 90.12 102 ALA A N 1
ATOM 832 C CA . ALA A 1 102 ? 7.419 -7.995 1.363 1.00 90.12 102 ALA A CA 1
ATOM 833 C C . ALA A 1 102 ? 7.637 -7.923 -0.156 1.00 90.12 102 ALA A C 1
ATOM 835 O O . ALA A 1 102 ? 8.357 -8.746 -0.724 1.00 90.12 102 ALA A O 1
ATOM 836 N N . ARG A 1 103 ? 7.005 -6.945 -0.819 1.00 86.88 103 ARG A N 1
ATOM 837 C CA . ARG A 1 103 ? 7.096 -6.782 -2.276 1.00 86.88 103 ARG A CA 1
ATOM 838 C C . ARG A 1 103 ? 8.515 -6.449 -2.735 1.00 86.88 103 ARG A C 1
ATOM 840 O O . ARG A 1 103 ? 8.877 -6.819 -3.839 1.00 86.88 103 ARG A O 1
ATOM 847 N N . GLY A 1 104 ? 9.346 -5.862 -1.867 1.00 80.88 104 GLY A N 1
ATOM 848 C CA . GLY A 1 104 ? 10.776 -5.636 -2.129 1.00 80.88 104 GLY A CA 1
ATOM 849 C C . GLY A 1 104 ? 11.627 -6.910 -2.273 1.00 80.88 104 GLY A C 1
ATOM 850 O O . GLY A 1 104 ? 12.813 -6.813 -2.571 1.00 80.88 104 GLY A O 1
ATOM 851 N N . VAL A 1 105 ? 11.047 -8.093 -2.046 1.00 83.75 105 VAL A N 1
ATOM 852 C CA . VAL A 1 105 ? 11.661 -9.408 -2.306 1.00 83.75 105 VAL A CA 1
ATOM 853 C C . VAL A 1 105 ? 10.716 -10.329 -3.088 1.00 83.75 105 VAL A C 1
ATOM 855 O O . VAL A 1 105 ? 10.673 -11.536 -2.852 1.00 83.75 105 VAL A O 1
ATOM 858 N N . ASP A 1 106 ? 9.917 -9.744 -3.981 1.00 81.25 106 ASP A N 1
ATOM 859 C CA . ASP A 1 106 ? 9.008 -10.437 -4.903 1.00 81.25 106 ASP A CA 1
ATOM 860 C C . ASP A 1 106 ? 7.902 -11.254 -4.224 1.00 81.25 106 ASP A C 1
ATOM 862 O O . ASP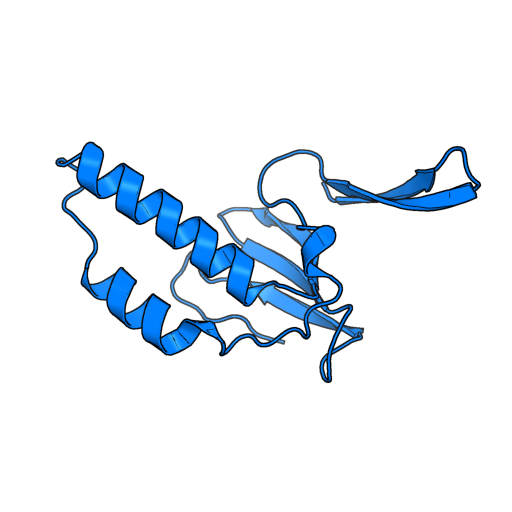 A 1 106 ? 7.346 -12.193 -4.804 1.00 81.25 106 ASP A O 1
ATOM 866 N N . VAL A 1 107 ? 7.545 -10.906 -2.983 1.00 84.94 107 VAL A N 1
ATOM 867 C CA . VAL A 1 107 ? 6.424 -11.547 -2.298 1.00 84.94 107 VAL A CA 1
ATOM 868 C C . VAL A 1 107 ? 5.215 -10.610 -2.234 1.00 84.94 107 VAL A C 1
ATOM 870 O O . VAL A 1 107 ? 5.342 -9.494 -1.729 1.00 84.94 107 VAL A O 1
ATOM 873 N N . PRO A 1 108 ? 4.019 -11.050 -2.680 1.00 86.94 108 PRO A N 1
ATOM 874 C CA . PRO A 1 108 ? 2.809 -10.238 -2.596 1.00 86.94 108 PRO A CA 1
ATOM 875 C C . PRO A 1 108 ? 2.462 -9.813 -1.164 1.00 86.94 108 PRO A C 1
ATOM 877 O O . PRO A 1 108 ? 2.900 -10.436 -0.190 1.00 86.94 108 PRO A O 1
ATOM 880 N N . LEU A 1 109 ? 1.595 -8.801 -1.055 1.00 91.38 109 LEU A N 1
ATOM 881 C CA . LEU A 1 109 ? 0.964 -8.413 0.207 1.00 91.38 109 LEU A CA 1
ATOM 882 C C . LEU A 1 109 ? 0.264 -9.624 0.847 1.00 91.38 109 LEU A C 1
ATOM 884 O O . LEU A 1 109 ? -0.471 -10.356 0.175 1.00 91.38 109 LEU A O 1
ATOM 888 N N . ARG A 1 110 ? 0.478 -9.830 2.147 1.00 91.75 110 ARG A N 1
ATOM 889 C CA . ARG A 1 110 ? -0.077 -10.954 2.920 1.00 91.75 110 ARG A CA 1
ATOM 890 C C . ARG A 1 110 ? -0.740 -10.453 4.196 1.00 91.75 110 ARG A C 1
ATOM 892 O O . ARG A 1 110 ? -0.353 -9.413 4.699 1.00 91.75 110 ARG A O 1
ATOM 899 N N . GLN A 1 111 ? -1.739 -11.181 4.687 1.00 88.12 111 GLN A N 1
ATOM 900 C CA . GLN A 1 111 ? -2.409 -10.914 5.964 1.00 88.12 111 GLN A CA 1
ATOM 901 C C . GLN A 1 111 ? -1.902 -11.857 7.052 1.00 88.12 111 GLN A C 1
ATOM 903 O O . GLN A 1 111 ? -1.607 -13.021 6.689 1.00 88.12 111 GLN A O 1
#

Radius of gyration: 15.27 Å; chains: 1; bounding box: 36×33×39 Å

Foldseek 3Di:
DWDWDQDPVRDIDIDDDDDDAQPPVLLAPAQDQCPCVVVVVVLVVVQDPVVPVVVNVVSVVVVVVSVNVNQGQWGWDDDPPQQKTKIAHCHDPCHGDIWIDPVSVVDGIGD

Sequence (111 aa):
MCRLARGEDGRWLWTSWSEGETDLNSLAHPFDPDCVKDEFARYDSEEPPREDVVAWDAWDNRWDELMAQQTRGAVLLAHQGCGYWDWLVVSGPRRGSVWDDARGVDVPLRQ